Protein AF-A0A0N8QEP8-F1 (afdb_monomer)

Radius of gyration: 11.43 Å; Cα contacts (8 Å, |Δi|>4): 189; chains: 1; bounding box: 30×18×29 Å

Solvent-accessible surface area (backbone atoms only — not comparable to full-atom values): 3905 Å² total; per-residue (Å²): 118,45,62,62,72,47,73,52,74,38,93,46,75,41,65,32,38,39,36,35,43,11,73,92,20,26,40,34,36,28,38,59,55,88,97,44,74,46,77,79,46,75,39,69,53,67,46,77,44,82,44,75,47,59,60,39,44,37,35,39,42,44,37,65,78,9,30,34,44,80,47,114

Foldseek 3Di:
DAQAKDKDAAQAKDKKKKFKDQVQWKKWKWFDDPPDTDTPDIGNHGDIDIDIDGRGIMMIHTDDPMDIDMGD

Structure (mmCIF, N/CA/C/O backbone):
data_AF-A0A0N8QEP8-F1
#
_entry.id   AF-A0A0N8QEP8-F1
#
loop_
_atom_site.group_PDB
_atom_site.id
_atom_site.type_symbol
_atom_site.label_atom_id
_atom_site.label_alt_id
_atom_site.label_comp_id
_atom_site.label_asym_id
_atom_site.label_entity_id
_atom_site.label_seq_id
_atom_site.pdbx_PDB_ins_code
_atom_site.Cartn_x
_atom_site.Cartn_y
_atom_site.Cartn_z
_atom_site.occupancy
_atom_site.B_iso_or_equiv
_atom_site.auth_seq_id
_atom_site.auth_comp_id
_atom_site.auth_asym_id
_atom_site.auth_atom_id
_atom_site.pdbx_PDB_model_num
ATOM 1 N N . MET A 1 1 ? 9.881 -11.005 0.772 1.00 86.88 1 MET A N 1
ATOM 2 C CA . MET A 1 1 ? 9.195 -9.837 0.167 1.00 86.88 1 MET A CA 1
ATOM 3 C C . MET A 1 1 ? 7.905 -10.222 -0.539 1.00 86.88 1 MET A C 1
ATOM 5 O O . MET A 1 1 ? 7.878 -11.178 -1.303 1.00 86.88 1 MET A O 1
ATOM 9 N N . GLN A 1 2 ? 6.842 -9.472 -0.260 1.00 95.31 2 GLN A N 1
ATOM 10 C CA . GLN A 1 2 ? 5.495 -9.608 -0.810 1.00 95.31 2 GLN A CA 1
ATOM 11 C C . GLN A 1 2 ? 5.366 -8.832 -2.123 1.00 95.31 2 GLN A C 1
ATOM 13 O O . GLN A 1 2 ? 5.814 -7.694 -2.210 1.00 95.31 2 GLN A O 1
ATOM 18 N N . THR A 1 3 ? 4.713 -9.429 -3.117 1.00 96.44 3 THR A N 1
ATOM 19 C CA . THR A 1 3 ? 4.426 -8.826 -4.436 1.00 96.44 3 THR A CA 1
ATOM 20 C C . THR A 1 3 ? 2.927 -8.693 -4.713 1.00 96.44 3 THR A C 1
ATOM 22 O O . THR A 1 3 ? 2.528 -8.205 -5.766 1.00 96.44 3 THR A O 1
ATOM 25 N N . ALA A 1 4 ? 2.089 -9.110 -3.764 1.00 97.50 4 ALA A N 1
ATOM 26 C CA . ALA A 1 4 ? 0.639 -8.989 -3.820 1.00 97.50 4 ALA A CA 1
ATOM 27 C C . ALA A 1 4 ? 0.151 -7.918 -2.840 1.00 97.50 4 ALA A C 1
ATOM 29 O O . ALA A 1 4 ? 0.841 -7.576 -1.879 1.00 97.50 4 ALA A O 1
ATOM 30 N N . THR A 1 5 ? -1.059 -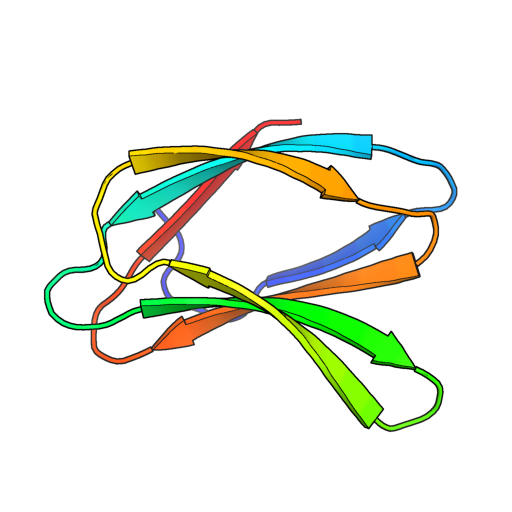7.403 -3.064 1.00 98.19 5 THR A N 1
ATOM 31 C CA . THR A 1 5 ? -1.686 -6.462 -2.134 1.00 98.19 5 THR A CA 1
ATOM 32 C C . THR A 1 5 ? -1.877 -7.100 -0.760 1.00 98.19 5 THR A C 1
ATOM 34 O O . THR A 1 5 ? -2.560 -8.115 -0.639 1.00 98.19 5 THR A O 1
ATOM 37 N N . LYS A 1 6 ? -1.337 -6.464 0.284 1.00 97.19 6 LYS A N 1
ATOM 38 C CA . LYS A 1 6 ? -1.647 -6.800 1.680 1.00 97.19 6 LYS A CA 1
ATOM 39 C C . LYS A 1 6 ? -2.707 -5.840 2.204 1.00 97.19 6 LYS A C 1
ATOM 41 O O . LYS A 1 6 ? -2.585 -4.639 1.990 1.00 97.19 6 LYS A O 1
ATOM 46 N N . ARG A 1 7 ? -3.717 -6.355 2.907 1.00 97.25 7 ARG A N 1
ATOM 47 C CA . ARG A 1 7 ? -4.751 -5.574 3.603 1.00 97.25 7 ARG A CA 1
ATOM 48 C C . ARG A 1 7 ? -4.811 -6.009 5.062 1.00 97.25 7 ARG A C 1
ATOM 50 O O . ARG A 1 7 ? -4.862 -7.205 5.325 1.00 97.25 7 ARG A O 1
ATOM 57 N N . GLU A 1 8 ? -4.828 -5.054 5.982 1.00 96.06 8 GLU A N 1
ATOM 58 C CA . GLU A 1 8 ? -4.875 -5.316 7.423 1.00 96.06 8 GLU A CA 1
ATOM 59 C C . GLU A 1 8 ? -5.650 -4.199 8.131 1.00 96.06 8 GLU A C 1
ATOM 61 O O . GLU A 1 8 ? -5.593 -3.040 7.716 1.00 96.06 8 GLU A O 1
ATOM 66 N N . THR A 1 9 ? -6.408 -4.546 9.168 1.00 97.31 9 THR A N 1
ATOM 67 C CA . THR A 1 9 ? -7.167 -3.586 9.979 1.00 97.31 9 THR A CA 1
ATOM 68 C C . THR A 1 9 ? -6.501 -3.451 11.336 1.00 97.31 9 THR A C 1
ATOM 70 O O . THR A 1 9 ? -6.242 -4.457 11.992 1.00 97.31 9 THR A O 1
ATOM 73 N N . TYR A 1 10 ? -6.249 -2.213 11.752 1.00 95.69 10 TYR A N 1
ATOM 74 C CA . TYR A 1 10 ? -5.661 -1.898 13.050 1.00 95.69 10 TYR A CA 1
ATOM 75 C C . TYR A 1 10 ? -6.680 -1.176 13.935 1.00 95.69 10 TYR A C 1
ATOM 77 O O . TYR A 1 10 ? -7.351 -0.251 13.483 1.00 95.69 10 TYR A O 1
ATOM 85 N N . ASP A 1 11 ? -6.780 -1.580 15.203 1.00 96.69 11 ASP A N 1
ATOM 86 C CA . ASP A 1 11 ? -7.633 -0.948 16.226 1.00 96.69 11 ASP A CA 1
ATOM 87 C C . ASP A 1 11 ? -6.948 0.225 16.948 1.00 96.69 11 ASP A C 1
ATOM 89 O O . ASP A 1 11 ? -7.598 1.022 17.625 1.00 96.69 11 ASP A O 1
ATOM 93 N N . ARG A 1 12 ? -5.631 0.365 16.769 1.00 96.19 12 ARG A N 1
ATOM 94 C CA . ARG A 1 12 ? -4.800 1.408 17.377 1.00 96.19 12 ARG A CA 1
ATOM 95 C C . ARG A 1 12 ? -3.734 1.898 16.406 1.00 96.19 12 ARG A C 1
ATOM 97 O O . ARG A 1 12 ? -3.448 1.248 15.403 1.00 96.19 12 ARG A O 1
ATOM 104 N N . THR A 1 13 ? -3.100 3.019 16.738 1.00 96.81 13 THR A N 1
ATOM 105 C CA . THR A 1 13 ? -1.955 3.510 15.967 1.00 96.81 13 THR A CA 1
ATOM 106 C C . THR A 1 13 ? -0.783 2.534 16.064 1.00 96.81 13 THR A C 1
ATOM 108 O O . THR A 1 13 ? -0.296 2.257 17.161 1.00 96.81 13 THR A O 1
ATOM 111 N N . MET A 1 14 ? -0.296 2.062 14.918 1.00 96.94 14 MET A N 1
ATOM 112 C CA . MET A 1 14 ? 0.840 1.145 14.809 1.00 96.94 14 MET A CA 1
ATOM 113 C C . MET A 1 14 ? 2.029 1.851 14.159 1.00 96.94 14 MET A C 1
ATOM 115 O O . MET A 1 14 ? 1.889 2.519 13.134 1.00 96.94 14 MET A O 1
ATOM 119 N N . LYS A 1 15 ? 3.218 1.706 14.750 1.00 96.56 15 LYS A N 1
ATOM 120 C CA . LYS A 1 15 ? 4.477 2.111 14.115 1.00 96.56 15 LYS A CA 1
ATOM 121 C C . LYS A 1 15 ? 5.017 0.917 13.354 1.00 96.56 15 LYS A C 1
ATOM 123 O O . LYS A 1 15 ? 5.178 -0.142 13.943 1.00 96.56 15 LYS A O 1
ATOM 128 N N . VAL A 1 16 ? 5.281 1.090 12.066 1.00 96.25 16 VAL A N 1
ATOM 129 C CA . VAL A 1 16 ? 5.820 0.018 11.229 1.00 96.25 16 VAL A CA 1
ATOM 130 C C . VAL A 1 16 ? 7.003 0.521 10.420 1.00 96.25 16 VAL A C 1
ATOM 132 O O . VAL A 1 16 ? 7.106 1.708 10.109 1.00 96.25 16 VAL A O 1
ATOM 135 N N . THR A 1 17 ? 7.883 -0.395 10.044 1.00 98.12 17 THR A N 1
ATOM 136 C CA . THR A 1 17 ? 8.871 -0.176 8.992 1.00 98.12 17 THR A CA 1
ATOM 137 C C . THR A 1 17 ? 8.420 -0.920 7.746 1.00 98.12 17 THR A C 1
ATOM 139 O O . THR A 1 17 ? 8.229 -2.135 7.772 1.00 98.12 17 THR A O 1
ATOM 142 N N . LEU A 1 18 ? 8.257 -0.186 6.650 1.00 97.94 18 LEU A N 1
ATOM 143 C CA . LEU A 1 18 ? 7.979 -0.729 5.330 1.00 97.94 18 LEU A CA 1
ATOM 144 C C . LEU A 1 18 ? 9.287 -0.796 4.539 1.00 97.94 18 LEU A C 1
ATOM 146 O O . LEU A 1 18 ? 9.804 0.234 4.106 1.00 97.94 18 LEU A O 1
ATOM 150 N N . ALA A 1 19 ? 9.824 -1.997 4.347 1.00 98.44 19 ALA A N 1
ATOM 151 C CA . ALA A 1 19 ? 10.924 -2.210 3.416 1.00 98.44 19 ALA A CA 1
ATOM 152 C C . ALA A 1 19 ? 10.367 -2.321 1.994 1.00 98.44 19 ALA A C 1
ATOM 154 O O . ALA A 1 19 ? 9.464 -3.116 1.747 1.00 98.44 19 ALA A O 1
ATOM 155 N N . VAL A 1 20 ? 10.905 -1.537 1.064 1.00 98.62 20 VAL A N 1
ATOM 156 C CA . VAL A 1 20 ? 10.482 -1.472 -0.338 1.00 98.62 20 VAL A CA 1
ATOM 157 C C . VAL A 1 20 ? 11.635 -1.882 -1.244 1.00 98.62 20 VAL A C 1
ATOM 159 O O . VAL A 1 20 ? 12.768 -1.421 -1.082 1.00 98.62 20 VAL A O 1
ATOM 162 N N . LYS A 1 21 ? 11.313 -2.712 -2.236 1.00 98.31 21 LYS A N 1
ATOM 163 C CA . LYS A 1 21 ? 12.092 -2.917 -3.455 1.00 98.31 21 LYS A CA 1
ATOM 164 C C . LYS A 1 21 ? 11.260 -2.472 -4.646 1.00 98.31 21 LYS A C 1
ATOM 166 O O . LYS A 1 21 ? 10.278 -3.124 -4.984 1.00 98.31 21 LYS A O 1
ATOM 171 N N . ALA A 1 22 ? 11.627 -1.350 -5.256 1.00 96.31 22 ALA A N 1
ATOM 172 C CA . ALA A 1 22 ? 10.836 -0.730 -6.312 1.00 96.31 22 ALA A CA 1
ATOM 173 C C . ALA A 1 22 ? 10.931 -1.515 -7.626 1.00 96.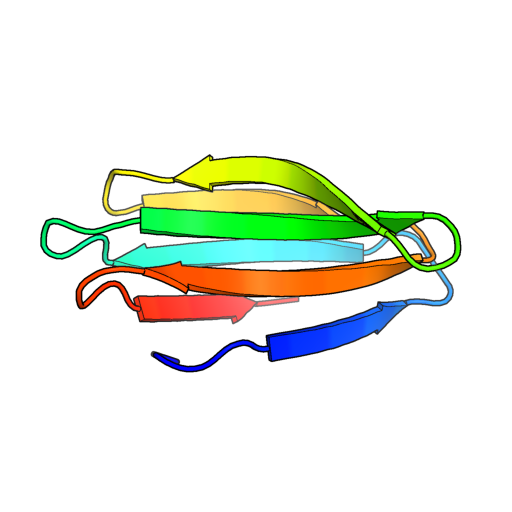31 22 ALA A C 1
ATOM 175 O O . ALA A 1 22 ? 9.914 -1.729 -8.271 1.00 96.31 22 ALA A O 1
ATOM 176 N N . ASN A 1 23 ? 12.130 -1.974 -8.008 1.00 95.44 23 ASN A N 1
ATOM 177 C CA . ASN A 1 23 ? 12.373 -2.750 -9.238 1.00 95.44 23 ASN A CA 1
ATOM 178 C C . ASN A 1 23 ? 11.768 -2.121 -10.515 1.00 95.44 23 ASN A C 1
ATOM 180 O O . ASN A 1 23 ? 11.262 -2.825 -11.383 1.00 95.44 23 ASN A O 1
ATOM 184 N N . GLY A 1 24 ? 11.800 -0.7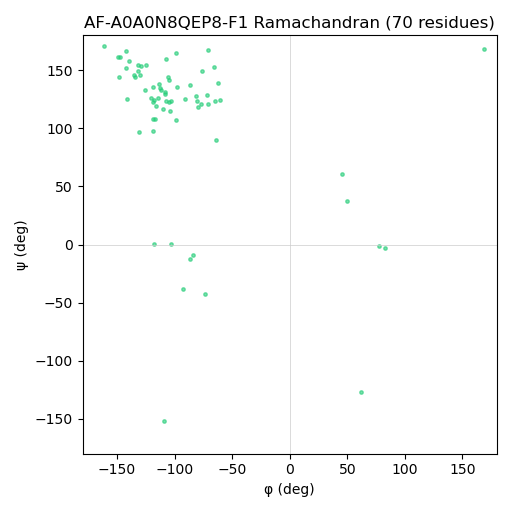89 -10.627 1.00 92.62 24 GLY A N 1
ATOM 185 C CA . GLY A 1 24 ? 11.180 -0.055 -11.740 1.00 92.62 24 GLY A CA 1
ATOM 186 C C . GLY A 1 24 ? 9.674 0.205 -11.585 1.00 92.62 24 GLY A C 1
ATOM 187 O O . GLY A 1 24 ? 9.095 0.900 -12.415 1.00 92.62 24 GLY A O 1
ATOM 188 N N . GLY A 1 25 ? 9.055 -0.302 -10.518 1.00 97.25 25 GLY A N 1
ATOM 189 C CA . GLY A 1 25 ? 7.685 -0.024 -10.109 1.00 97.25 25 GLY A CA 1
ATOM 190 C C . GLY A 1 25 ? 7.588 0.829 -8.843 1.00 97.25 25 GLY A C 1
ATOM 191 O O . GLY A 1 25 ? 8.463 1.643 -8.544 1.00 97.25 25 GLY A O 1
ATOM 192 N N . SER A 1 26 ? 6.499 0.655 -8.093 1.00 98.31 26 SER A N 1
ATOM 193 C CA . SER A 1 26 ? 6.252 1.396 -6.853 1.00 98.31 26 SER A CA 1
ATOM 194 C C . SER A 1 26 ? 5.441 0.606 -5.836 1.00 98.31 26 SER A C 1
ATOM 196 O O . SER A 1 26 ? 4.768 -0.366 -6.167 1.00 98.31 26 SER A O 1
ATOM 198 N N . VAL A 1 27 ? 5.500 1.032 -4.577 1.00 98.62 27 VAL A N 1
ATOM 199 C CA . VAL A 1 27 ? 4.645 0.520 -3.502 1.00 98.62 27 VAL A CA 1
ATOM 200 C C . VAL A 1 27 ? 3.811 1.674 -2.971 1.00 98.62 27 VAL A C 1
ATOM 202 O O . VAL A 1 27 ? 4.358 2.690 -2.546 1.00 98.62 27 VAL A O 1
ATOM 205 N N . THR A 1 28 ? 2.489 1.531 -3.002 1.00 98.62 28 THR A N 1
ATOM 206 C CA . THR A 1 28 ? 1.552 2.532 -2.475 1.00 98.62 28 THR A CA 1
ATOM 207 C C . THR A 1 28 ? 0.974 2.067 -1.147 1.00 98.62 28 THR A C 1
ATOM 209 O O . THR A 1 28 ? 0.673 0.884 -0.976 1.00 98.62 28 THR A O 1
ATOM 212 N N . VAL A 1 29 ? 0.804 2.994 -0.211 1.00 98.31 29 VAL A N 1
ATOM 213 C CA . VAL A 1 29 ? 0.074 2.762 1.039 1.00 98.31 29 VAL A CA 1
ATOM 214 C C . VAL A 1 29 ? -1.238 3.513 0.942 1.00 98.31 29 VAL A C 1
ATOM 216 O O . VAL A 1 29 ? -1.272 4.673 0.527 1.00 98.31 29 VAL A O 1
ATOM 219 N N . GLN A 1 30 ? -2.328 2.829 1.270 1.00 98.62 30 GLN A N 1
ATOM 220 C CA . GLN A 1 30 ? -3.667 3.375 1.148 1.00 98.62 30 GLN A CA 1
ATOM 221 C C . GLN A 1 30 ? -4.496 3.073 2.390 1.00 98.62 30 GLN A C 1
ATOM 223 O O . GLN A 1 30 ? -4.375 2.004 2.989 1.00 98.62 30 GLN A O 1
ATOM 228 N N . ILE A 1 31 ? -5.378 4.003 2.738 1.00 98.06 31 ILE A N 1
ATOM 229 C CA . ILE A 1 31 ? -6.298 3.894 3.870 1.00 98.06 31 ILE A CA 1
ATOM 230 C C . ILE A 1 31 ? -7.722 3.826 3.333 1.00 98.06 31 ILE A C 1
ATOM 232 O O . ILE A 1 31 ? -8.075 4.541 2.391 1.00 98.06 31 ILE A O 1
ATOM 236 N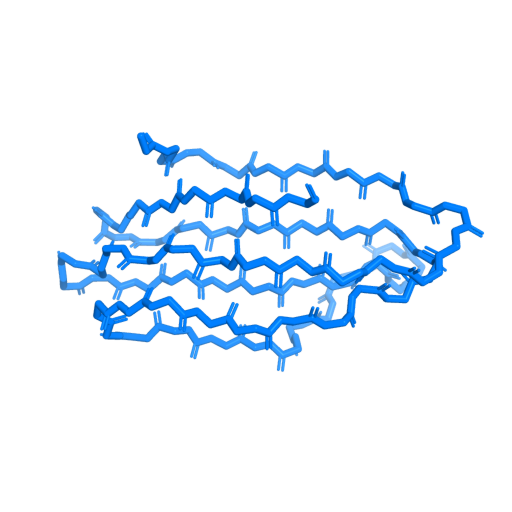 N . GLN A 1 32 ? -8.535 2.948 3.913 1.00 98.00 32 GLN A N 1
ATOM 237 C CA . GLN A 1 32 ? -9.944 2.844 3.566 1.00 98.00 32 GLN A CA 1
ATOM 238 C C . GLN A 1 32 ? -10.724 4.054 4.107 1.00 98.00 32 GLN A C 1
ATOM 240 O O . GLN A 1 32 ? -10.658 4.358 5.297 1.00 98.00 32 GLN A O 1
ATOM 245 N N . ALA A 1 33 ? -11.493 4.712 3.240 1.00 94.88 33 ALA A N 1
ATOM 246 C CA . ALA A 1 33 ? -12.388 5.817 3.571 1.00 94.88 33 ALA A CA 1
ATOM 247 C C . ALA A 1 33 ? -13.770 5.544 2.955 1.00 94.88 33 ALA A C 1
ATOM 249 O O . ALA A 1 33 ? -13.998 5.780 1.766 1.00 94.88 33 ALA A O 1
ATOM 250 N N . GLY A 1 34 ? -14.679 4.988 3.763 1.00 92.75 34 GLY A N 1
ATOM 251 C CA . GLY A 1 34 ? -15.932 4.414 3.265 1.00 92.75 34 GLY A CA 1
ATOM 252 C C . GLY A 1 34 ? -15.659 3.247 2.309 1.00 92.75 34 GLY A C 1
ATOM 253 O O . GLY A 1 34 ? -14.899 2.330 2.637 1.00 92.75 34 GLY A O 1
ATOM 254 N N . ASP A 1 35 ? -16.238 3.310 1.111 1.00 94.00 35 ASP A N 1
ATOM 255 C CA . ASP A 1 35 ? -16.017 2.337 0.030 1.00 94.00 35 ASP A CA 1
ATOM 256 C C . ASP A 1 35 ? -14.761 2.626 -0.812 1.00 94.00 35 ASP A C 1
ATOM 258 O O . ASP A 1 35 ? -14.347 1.803 -1.631 1.00 94.00 35 ASP A O 1
ATOM 262 N N . ASN A 1 36 ? -14.124 3.783 -0.604 1.00 96.56 36 ASN A N 1
ATOM 263 C CA . ASN A 1 36 ? -12.966 4.229 -1.372 1.00 96.56 36 ASN A CA 1
ATOM 264 C C . ASN A 1 36 ? -11.642 3.962 -0.648 1.00 96.56 36 ASN A C 1
ATOM 266 O O . ASN A 1 36 ? -11.585 3.730 0.560 1.00 96.56 36 ASN A O 1
ATOM 270 N N . TRP A 1 37 ? -10.551 4.046 -1.408 1.00 97.75 37 TRP A N 1
ATOM 271 C CA . TRP A 1 37 ? -9.185 3.956 -0.898 1.00 97.75 37 TRP A CA 1
ATOM 272 C C . TRP A 1 37 ? -8.422 5.230 -1.224 1.00 97.75 37 TRP A C 1
ATOM 274 O O . TRP A 1 37 ? -8.344 5.627 -2.386 1.00 97.75 37 TRP A O 1
ATOM 284 N N . ILE A 1 38 ? -7.839 5.846 -0.201 1.00 97.75 38 ILE A N 1
ATOM 285 C CA . ILE A 1 38 ? -7.048 7.069 -0.329 1.00 97.75 38 ILE A CA 1
ATOM 286 C C . I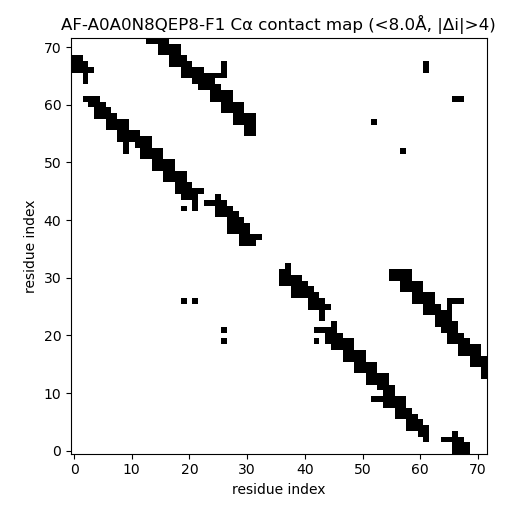LE A 1 38 ? -5.575 6.691 -0.244 1.00 97.75 38 ILE A C 1
ATOM 288 O O . ILE A 1 38 ? -5.157 6.092 0.744 1.00 97.75 38 ILE A O 1
ATOM 292 N N . THR A 1 39 ? -4.789 7.041 -1.261 1.00 98.19 39 THR A N 1
ATOM 293 C CA . THR A 1 39 ? -3.329 6.899 -1.218 1.00 98.19 39 THR A CA 1
ATOM 294 C C 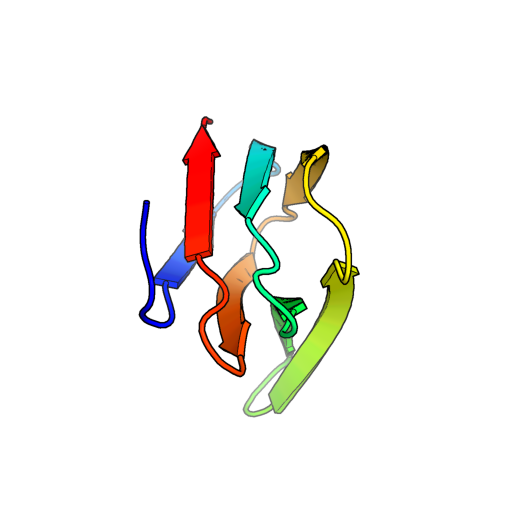. THR A 1 39 ? -2.738 7.926 -0.265 1.00 98.19 39 THR A C 1
ATOM 296 O O . THR A 1 39 ? -2.903 9.124 -0.482 1.00 98.19 39 THR A O 1
ATOM 299 N N . THR A 1 40 ? -2.036 7.462 0.765 1.00 97.00 40 THR A N 1
ATOM 300 C CA . THR A 1 40 ? -1.291 8.335 1.681 1.00 97.00 40 THR A CA 1
ATOM 301 C C . THR A 1 40 ? 0.146 8.504 1.229 1.00 97.00 40 THR A C 1
ATOM 303 O O . THR A 1 40 ? 0.682 9.604 1.290 1.00 97.00 40 THR A O 1
ATOM 306 N N . ASP A 1 41 ? 0.742 7.428 0.716 1.00 97.75 41 ASP A N 1
ATOM 307 C CA . ASP A 1 41 ? 2.153 7.389 0.364 1.00 97.75 41 ASP A CA 1
ATOM 308 C C . ASP A 1 41 ? 2.384 6.579 -0.908 1.00 97.75 41 ASP A C 1
ATOM 310 O O . ASP A 1 41 ? 1.651 5.639 -1.235 1.00 97.75 41 ASP A O 1
ATOM 314 N N . THR A 1 42 ? 3.440 6.930 -1.638 1.00 98.44 42 THR A N 1
ATOM 315 C CA . THR A 1 42 ? 3.933 6.154 -2.777 1.00 98.44 42 THR A CA 1
ATOM 316 C C . THR A 1 42 ? 5.454 6.158 -2.789 1.00 98.44 42 THR A C 1
ATOM 318 O O . THR A 1 42 ? 6.085 7.213 -2.832 1.00 98.44 42 THR A O 1
ATOM 321 N N . PHE A 1 43 ? 6.039 4.965 -2.806 1.00 98.25 43 PHE A N 1
ATOM 322 C CA . PHE A 1 43 ? 7.480 4.751 -2.770 1.00 98.25 43 PHE A CA 1
ATOM 323 C C . PHE A 1 43 ? 7.968 4.223 -4.118 1.00 98.25 43 PHE A C 1
ATOM 325 O O . PHE A 1 43 ? 7.595 3.128 -4.533 1.00 98.25 43 PHE A O 1
ATOM 332 N N . TRP A 1 44 ? 8.810 5.010 -4.791 1.00 98.12 44 TRP A N 1
ATOM 333 C CA . TRP A 1 44 ? 9.400 4.702 -6.107 1.00 98.12 44 TRP A CA 1
ATOM 334 C C . TRP A 1 44 ? 10.864 4.256 -6.029 1.00 98.12 44 TRP A C 1
ATOM 336 O O . TRP A 1 44 ? 11.512 4.034 -7.049 1.00 98.12 44 TRP A O 1
ATOM 346 N N . LYS A 1 45 ? 11.422 4.193 -4.820 1.00 97.94 45 LYS A N 1
ATOM 347 C CA . LYS A 1 45 ? 12.821 3.851 -4.576 1.00 97.94 45 LYS A CA 1
ATOM 348 C C . LYS A 1 45 ? 12.910 2.760 -3.525 1.00 97.94 45 LYS A C 1
ATOM 350 O O . LYS A 1 45 ? 12.036 2.634 -2.670 1.00 97.94 45 LYS A O 1
ATOM 355 N N . ASP A 1 46 ? 13.991 2.000 -3.605 1.00 98.38 46 ASP A N 1
ATOM 356 C CA . ASP A 1 46 ? 14.351 1.048 -2.568 1.00 98.38 46 ASP A CA 1
ATOM 357 C C . ASP A 1 46 ? 14.621 1.785 -1.253 1.00 98.38 46 ASP A C 1
ATOM 359 O O . ASP A 1 46 ? 15.275 2.832 -1.243 1.00 98.38 46 ASP A O 1
ATOM 363 N N . GLY A 1 47 ? 14.160 1.225 -0.138 1.00 97.94 47 GLY A N 1
ATOM 364 C CA . GLY A 1 47 ? 14.387 1.829 1.171 1.00 97.94 47 GLY A CA 1
ATOM 365 C C . GLY A 1 47 ? 13.573 1.197 2.290 1.00 97.94 47 GLY A C 1
ATOM 366 O O . GLY A 1 47 ? 12.660 0.413 2.045 1.00 97.94 47 GLY A O 1
ATOM 367 N N . GLY A 1 48 ? 13.925 1.543 3.528 1.00 98.12 48 GLY A N 1
ATOM 368 C CA . GLY A 1 48 ? 13.122 1.269 4.717 1.00 98.12 48 GLY A CA 1
ATOM 369 C C . GLY A 1 48 ? 12.430 2.549 5.169 1.00 98.12 48 GLY A C 1
ATOM 370 O O . GLY A 1 48 ? 13.099 3.503 5.558 1.00 98.12 48 GLY A O 1
ATOM 371 N N . TYR A 1 49 ? 11.102 2.571 5.108 1.00 98.00 49 TYR A N 1
ATOM 372 C CA . TYR A 1 49 ? 10.291 3.741 5.432 1.00 98.00 49 TYR A CA 1
ATOM 373 C C . TYR A 1 49 ? 9.570 3.531 6.759 1.00 98.00 49 TYR A C 1
ATOM 375 O O . TYR A 1 49 ? 8.826 2.563 6.919 1.00 98.00 49 TYR A O 1
ATOM 383 N N . GLN A 1 50 ? 9.783 4.435 7.714 1.00 97.75 50 GLN A N 1
ATOM 384 C CA . GLN A 1 50 ? 9.046 4.419 8.974 1.00 97.75 50 GLN A CA 1
ATOM 385 C C . GLN A 1 50 ? 7.678 5.067 8.782 1.00 97.75 50 GLN A C 1
ATOM 387 O O . GLN A 1 50 ? 7.587 6.223 8.371 1.00 97.75 50 GLN A O 1
ATOM 392 N N . LEU A 1 51 ? 6.620 4.327 9.102 1.00 97.00 51 LEU A N 1
ATOM 393 C CA . LEU A 1 51 ? 5.235 4.748 8.926 1.00 97.00 51 LEU A CA 1
ATOM 394 C C . LEU A 1 51 ? 4.469 4.659 10.243 1.00 97.00 51 LEU A C 1
ATOM 396 O O . LEU A 1 51 ? 4.791 3.883 11.144 1.00 97.00 51 LEU A O 1
ATOM 400 N N . SER A 1 52 ? 3.430 5.481 10.342 1.00 96.94 52 SER A N 1
ATOM 401 C CA . SER A 1 52 ? 2.491 5.484 11.457 1.00 96.94 52 SER A CA 1
ATOM 402 C C . SER A 1 52 ? 1.107 5.172 10.914 1.00 96.94 52 SER A C 1
ATOM 404 O O . SER A 1 52 ? 0.431 6.063 10.409 1.00 96.94 52 SER A O 1
ATOM 406 N N . PHE A 1 53 ? 0.691 3.914 11.001 1.00 95.88 53 PHE A N 1
ATOM 407 C CA . PHE A 1 53 ? -0.637 3.501 10.567 1.00 95.88 53 PHE A CA 1
ATOM 408 C C . PHE A 1 53 ? -1.665 3.908 11.622 1.00 95.88 53 PHE A C 1
ATOM 410 O O . PHE A 1 53 ? -1.517 3.500 12.775 1.00 95.88 53 PHE A O 1
ATOM 417 N N . PRO A 1 54 ? -2.668 4.734 11.282 1.00 95.75 54 PRO A N 1
ATOM 418 C CA . PRO A 1 54 ? -3.750 5.062 12.203 1.00 95.75 54 PRO A CA 1
ATOM 419 C C . PRO A 1 54 ? -4.669 3.845 12.415 1.00 95.75 54 PRO A C 1
ATOM 421 O O . PRO A 1 54 ? -4.590 2.881 11.647 1.00 95.75 54 PRO A O 1
ATOM 424 N N . PRO A 1 55 ? -5.566 3.889 13.417 1.00 96.62 55 PRO A N 1
ATOM 425 C CA . PRO A 1 55 ? -6.606 2.879 13.598 1.00 96.62 55 PRO A CA 1
ATOM 426 C C . PRO A 1 55 ? -7.585 2.891 12.413 1.00 96.62 55 PRO A C 1
ATOM 428 O O . PRO A 1 55 ? -8.553 3.651 12.385 1.00 96.62 55 PRO A O 1
ATOM 431 N N . ALA A 1 56 ? -7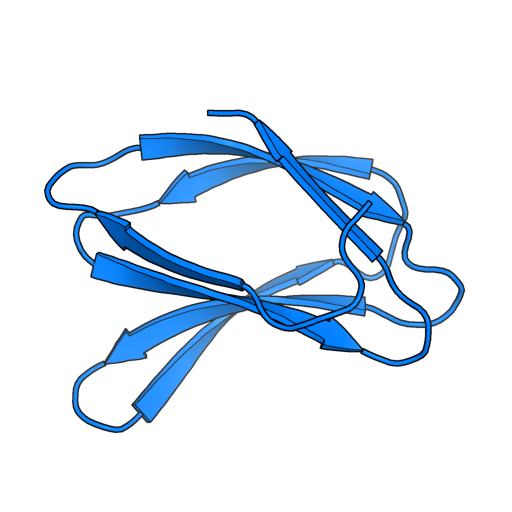.281 2.098 11.390 1.00 96.88 56 ALA A N 1
ATOM 432 C CA . ALA A 1 56 ? -8.029 2.001 10.147 1.00 96.88 56 ALA A CA 1
ATOM 433 C C . ALA A 1 56 ? -7.693 0.695 9.415 1.00 96.88 56 ALA A C 1
ATOM 435 O O . ALA A 1 56 ? -6.738 -0.014 9.743 1.00 96.88 56 ALA A O 1
ATOM 436 N N . THR A 1 57 ? -8.459 0.402 8.367 1.00 98.19 57 THR A N 1
ATOM 437 C CA . THR A 1 57 ? -8.066 -0.607 7.384 1.00 98.19 57 THR A CA 1
ATOM 438 C C . THR A 1 57 ? -7.053 0.001 6.421 1.00 98.19 57 THR A C 1
ATOM 440 O O . THR A 1 57 ? -7.364 0.937 5.683 1.00 98.19 57 THR A O 1
ATOM 443 N N . ILE A 1 58 ? -5.851 -0.563 6.411 1.00 98.06 58 ILE A N 1
ATOM 444 C CA . ILE A 1 58 ? -4.739 -0.178 5.548 1.00 98.06 58 ILE A CA 1
ATOM 445 C C . ILE A 1 58 ? -4.584 -1.238 4.461 1.00 98.06 58 ILE A C 1
ATOM 447 O O . ILE A 1 58 ? -4.761 -2.434 4.711 1.00 98.06 58 ILE A O 1
ATOM 451 N N . ARG A 1 59 ? -4.218 -0.823 3.249 1.00 98.25 59 ARG A N 1
ATOM 452 C CA . ARG A 1 59 ? -3.677 -1.737 2.243 1.00 98.25 59 ARG A CA 1
ATOM 453 C C . ARG A 1 59 ? -2.392 -1.201 1.637 1.00 98.25 59 ARG A C 1
ATOM 455 O O . ARG A 1 59 ? -2.237 0.002 1.448 1.00 98.25 59 ARG A O 1
ATOM 462 N N . ILE A 1 60 ? -1.492 -2.116 1.312 1.00 98.31 60 ILE A N 1
ATOM 463 C CA . ILE A 1 60 ? -0.210 -1.841 0.674 1.00 98.31 60 ILE A CA 1
ATOM 464 C C . ILE A 1 60 ? -0.246 -2.514 -0.691 1.00 98.31 60 ILE A C 1
ATOM 466 O O . ILE A 1 60 ? -0.448 -3.727 -0.774 1.00 98.31 60 ILE A O 1
ATOM 470 N N . VAL A 1 61 ? -0.109 -1.730 -1.758 1.00 98.50 61 VAL A N 1
ATOM 471 C CA . VAL A 1 61 ? -0.281 -2.187 -3.141 1.00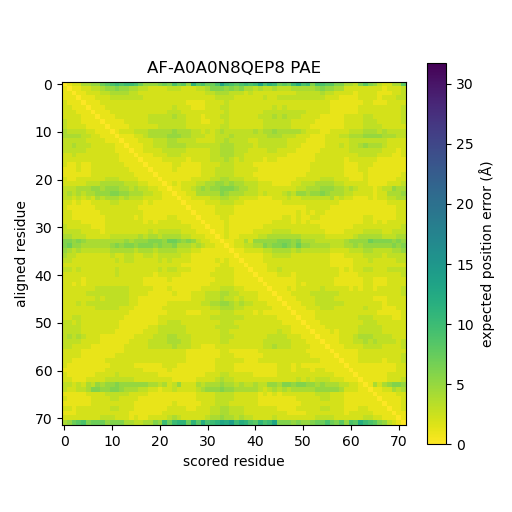 98.50 61 VAL A CA 1
ATOM 472 C C . VAL A 1 61 ? 1.033 -1.989 -3.897 1.00 98.50 61 VAL A C 1
ATOM 474 O O . VAL A 1 61 ? 1.392 -0.843 -4.182 1.00 98.50 61 VAL A O 1
ATOM 477 N N . PRO A 1 62 ? 1.759 -3.072 -4.218 1.00 98.25 62 PRO A N 1
ATOM 478 C CA . PRO A 1 62 ? 2.886 -3.009 -5.133 1.00 98.25 62 PRO A CA 1
ATOM 479 C C . PRO A 1 62 ? 2.394 -2.906 -6.584 1.00 98.25 62 PRO A C 1
ATOM 481 O O . PRO A 1 62 ? 1.346 -3.443 -6.944 1.00 98.25 62 PRO A O 1
ATOM 484 N N . ALA A 1 63 ? 3.174 -2.239 -7.426 1.00 98.19 63 ALA A N 1
ATOM 485 C CA . ALA A 1 63 ? 2.946 -2.081 -8.855 1.00 98.19 63 ALA A CA 1
ATOM 486 C C . ALA A 1 63 ? 4.227 -2.404 -9.635 1.00 98.19 63 ALA A C 1
ATOM 488 O O . ALA A 1 63 ? 5.326 -2.178 -9.138 1.00 98.19 63 ALA A O 1
ATOM 489 N N . ALA A 1 64 ? 4.075 -2.911 -10.864 1.00 94.06 64 ALA A N 1
ATOM 490 C CA . ALA A 1 64 ? 5.153 -3.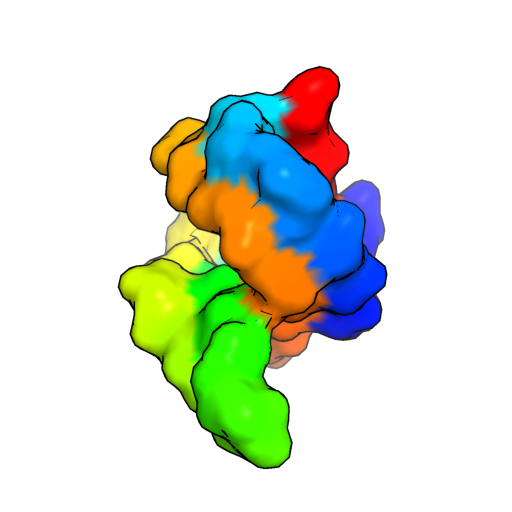115 -11.841 1.00 94.06 64 ALA A CA 1
ATOM 491 C C . ALA A 1 64 ? 6.438 -3.767 -11.273 1.00 94.06 64 ALA A C 1
ATOM 493 O O . ALA A 1 64 ? 7.512 -3.180 -11.304 1.00 94.06 64 ALA A O 1
ATOM 494 N N . GLY A 1 65 ? 6.331 -4.993 -10.747 1.00 92.19 65 GLY A N 1
ATOM 495 C CA . GLY A 1 65 ? 7.490 -5.766 -10.267 1.00 92.19 65 GLY A CA 1
ATOM 496 C C . GLY A 1 65 ? 8.042 -5.341 -8.900 1.00 92.19 65 GLY A C 1
ATOM 497 O O . GLY A 1 65 ? 8.979 -5.971 -8.398 1.00 92.19 65 GLY A O 1
ATOM 498 N N . ALA A 1 66 ? 7.455 -4.316 -8.276 1.00 98.19 66 ALA A N 1
ATOM 499 C CA . ALA A 1 66 ? 7.803 -3.916 -6.923 1.00 98.19 66 ALA A CA 1
ATOM 500 C C . ALA A 1 66 ? 7.436 -4.991 -5.891 1.00 98.19 66 ALA A C 1
ATOM 502 O O . ALA A 1 66 ? 6.493 -5.771 -6.060 1.00 98.19 66 ALA A O 1
ATOM 503 N N . ALA A 1 67 ? 8.172 -4.996 -4.787 1.00 98.31 67 ALA A N 1
ATOM 504 C CA . ALA A 1 67 ? 7.944 -5.874 -3.655 1.00 98.31 67 ALA A CA 1
ATOM 505 C C . ALA A 1 67 ? 8.153 -5.124 -2.333 1.00 98.31 67 ALA A C 1
ATOM 507 O O . ALA A 1 67 ? 8.840 -4.102 -2.285 1.00 98.31 67 ALA A O 1
ATOM 508 N N . PHE A 1 68 ? 7.568 -5.631 -1.250 1.00 98.44 68 PHE A N 1
ATOM 509 C CA . PHE A 1 68 ? 7.677 -5.003 0.066 1.00 98.44 68 PHE A CA 1
ATOM 510 C C . PHE A 1 68 ? 7.664 -5.996 1.232 1.00 98.44 68 PHE A C 1
ATOM 512 O O . PHE A 1 68 ? 7.196 -7.127 1.108 1.00 98.44 68 PHE A O 1
ATOM 519 N N . GLU A 1 69 ? 8.137 -5.564 2.398 1.00 98.12 69 GLU A N 1
ATOM 520 C CA . GLU A 1 69 ? 8.001 -6.264 3.683 1.00 98.12 69 GLU A CA 1
ATOM 521 C C . GLU A 1 69 ? 7.573 -5.282 4.766 1.00 98.12 69 GLU A C 1
ATOM 523 O O . GLU A 1 69 ? 7.968 -4.119 4.749 1.00 98.12 69 GLU A O 1
ATOM 528 N N . VAL A 1 70 ? 6.735 -5.747 5.691 1.00 96.56 70 VAL A N 1
ATOM 529 C CA . VAL A 1 70 ? 6.212 -4.938 6.797 1.00 96.56 70 VAL A CA 1
ATOM 530 C C . VAL A 1 70 ? 6.749 -5.515 8.096 1.00 96.56 70 VAL A C 1
ATOM 532 O O . VAL A 1 70 ? 6.552 -6.700 8.360 1.00 96.56 70 VAL A O 1
ATOM 535 N N . TYR A 1 71 ? 7.382 -4.668 8.899 1.00 95.62 71 TYR A N 1
ATOM 536 C CA . TYR A 1 71 ? 7.873 -4.987 10.237 1.00 95.62 71 TYR A CA 1
ATOM 537 C C . TYR A 1 71 ? 7.145 -4.087 11.239 1.00 95.62 71 TYR A C 1
ATOM 539 O O . TYR A 1 71 ? 7.161 -2.870 11.062 1.00 95.62 71 TYR A O 1
ATOM 547 N N . ALA A 1 72 ? 6.488 -4.667 12.243 1.00 84.19 72 ALA A N 1
ATOM 548 C CA . ALA A 1 72 ? 5.680 -3.967 13.246 1.00 84.19 72 ALA A CA 1
ATOM 549 C C . ALA A 1 72 ? 6.194 -4.245 14.661 1.00 84.19 72 ALA A C 1
ATOM 551 O O . ALA A 1 72 ? 6.781 -5.335 14.853 1.00 84.19 72 ALA A O 1
#

Sequence (72 aa):
MQTATKRETYDRTMKVTLAVKANGGSVTVQIQAGDNWITTDTFWKDGGYQLSFPPATIRIVPAAGAAFEVYA

Secondary structure (DSSP, 8-state):
-B-S-EEEE-SS-EEEEEEEE-TTSEEEEEEEETTEEEEEEEE-S-EEEEEEE-SSEEEEEEETT-EEEEE-

pLDDT: mean 96.82, std 2.41, range [84.19, 98.62]

Organism: NCBI:txid199198

Mean predicted aligned error: 2.25 Å

Nearest PDB structures (foldseek):
  6bo3-assembly2_B  TM=6.308E-01  e=3.007E-01  Sulfolobus turreted icosahedral virus 1
  4qm9-assembly2_B  TM=4.985E-01  e=5.769E-01  Bacillus subtilis subsp. subtilis str. 168
  4hpk-assembly1_B  TM=4.989E-01  e=1.164E+00  Hathewaya histolytica
  1nqj-assembly1_A  TM=3.773E-01  e=9.523E-01  Hathewaya histolytica
  2o8o-assembly1_A  TM=3.837E-01  e=2.233E+00  Hathewaya histolytica